Protein AF-A0A957LGI3-F1 (afdb_monomer)

pLDDT: mean 94.02, std 4.21, range [61.5, 98.5]

Radius of gyration: 17.09 Å; Cα contacts (8 Å, |Δi|>4): 159; chains: 1; bounding box: 39×27×46 Å

Mean predicted aligned error: 3.38 Å

Solvent-accessible surface area (backbone atoms only — not comparable to full-atom values): 7978 Å² total; per-residue (Å²): 114,65,67,61,56,52,52,40,55,51,51,46,51,41,44,68,68,36,69,66,40,26,34,29,45,42,53,49,36,51,49,50,39,53,53,47,54,71,48,40,44,79,78,37,66,70,41,27,68,45,43,54,66,52,46,44,52,49,32,41,48,38,26,20,60,65,28,50,19,51,66,43,43,50,34,52,75,72,42,48,55,59,53,36,53,75,73,68,50,58,70,65,56,69,56,49,38,62,52,52,38,50,50,52,48,44,49,52,46,41,51,51,46,62,64,43,35,42,76,77,56,66,28,50,76,72,91,52,60,65,64,52,49,52,50,51,50,52,50,46,52,53,42,33,55,51,8,51,50,63,21,72,109

Structure (mmCIF, N/CA/C/O backbone):
data_AF-A0A957LGI3-F1
#
_entry.id   AF-A0A957LGI3-F1
#
loop_
_atom_site.group_PDB
_atom_site.id
_atom_site.type_symbol
_atom_site.label_atom_id
_atom_site.label_alt_id
_atom_site.label_comp_id
_atom_site.label_asym_id
_atom_site.label_entity_id
_atom_site.label_seq_id
_atom_site.pdbx_PDB_ins_code
_atom_site.Cartn_x
_atom_site.Cartn_y
_atom_site.Cartn_z
_atom_site.occupancy
_atom_site.B_iso_or_equiv
_atom_site.auth_seq_id
_atom_site.auth_comp_id
_atom_site.auth_asym_id
_atom_site.auth_atom_id
_atom_site.pdbx_PDB_model_num
ATOM 1 N N . MET A 1 1 ? -14.796 -15.220 16.601 1.00 61.50 1 MET A N 1
ATOM 2 C CA . MET A 1 1 ? -14.052 -15.144 15.319 1.00 61.50 1 MET A CA 1
ATOM 3 C C . MET A 1 1 ? -14.860 -14.503 14.187 1.00 61.50 1 MET A C 1
ATOM 5 O O . MET A 1 1 ? -14.258 -13.810 13.378 1.00 61.50 1 MET A O 1
ATOM 9 N N . SER A 1 2 ? -16.194 -14.639 14.147 1.00 81.88 2 SER A N 1
ATOM 10 C CA . SER A 1 2 ? -17.039 -13.987 13.126 1.00 81.88 2 SER A CA 1
ATOM 11 C C . SER A 1 2 ? -16.934 -12.455 13.120 1.00 81.88 2 SER A C 1
ATOM 13 O O . SER A 1 2 ? -16.789 -11.872 12.056 1.00 81.88 2 SER A O 1
ATOM 15 N N . ALA A 1 3 ? -16.922 -11.801 14.287 1.00 84.75 3 ALA A N 1
ATOM 16 C CA . ALA A 1 3 ? -16.887 -10.336 14.375 1.00 84.75 3 ALA A CA 1
ATOM 17 C C . ALA A 1 3 ? -15.641 -9.705 13.723 1.00 84.75 3 ALA A C 1
ATOM 19 O O . ALA A 1 3 ? -15.765 -8.734 12.979 1.00 84.75 3 ALA A O 1
ATOM 20 N N . PHE A 1 4 ? -14.455 -10.285 13.947 1.00 88.38 4 PHE A N 1
ATOM 21 C CA . PHE A 1 4 ? -13.215 -9.813 13.321 1.00 88.38 4 PHE A CA 1
ATOM 22 C C . PHE A 1 4 ? -13.277 -9.957 11.799 1.00 88.38 4 PHE A C 1
ATOM 24 O O . PHE A 1 4 ? -13.006 -8.999 11.088 1.00 88.38 4 PHE A O 1
ATOM 31 N N . ALA A 1 5 ? -13.692 -11.125 11.298 1.00 89.81 5 ALA A N 1
ATOM 32 C CA . ALA A 1 5 ? -13.805 -11.373 9.862 1.00 89.81 5 ALA A CA 1
ATOM 33 C C . ALA A 1 5 ? -14.834 -10.446 9.189 1.00 89.81 5 ALA A C 1
ATOM 35 O O . ALA A 1 5 ? -14.593 -9.949 8.090 1.00 89.81 5 ALA A O 1
ATOM 36 N N . THR A 1 6 ? -15.957 -10.167 9.856 1.00 91.00 6 THR A N 1
ATOM 37 C CA . THR A 1 6 ? -16.967 -9.225 9.360 1.00 91.00 6 THR A CA 1
ATOM 38 C C . THR A 1 6 ? -16.422 -7.802 9.299 1.00 91.00 6 THR A C 1
ATOM 40 O O . THR A 1 6 ? -16.564 -7.149 8.267 1.00 91.00 6 THR A O 1
ATOM 43 N N . HIS A 1 7 ? -15.768 -7.332 10.366 1.00 90.50 7 HIS A N 1
ATOM 44 C CA . HIS A 1 7 ? -15.166 -5.999 10.397 1.00 90.50 7 HIS A CA 1
ATOM 45 C C . HIS A 1 7 ? -14.050 -5.871 9.353 1.00 90.50 7 HIS A C 1
ATOM 47 O O . HIS A 1 7 ? -14.015 -4.901 8.606 1.00 90.50 7 HIS A O 1
ATOM 53 N N . PHE A 1 8 ? -13.217 -6.901 9.216 1.00 93.56 8 PHE A N 1
ATOM 54 C CA . PHE A 1 8 ? -12.173 -6.971 8.203 1.00 93.56 8 PHE A CA 1
ATOM 55 C C . PHE A 1 8 ? -12.723 -6.887 6.773 1.00 93.56 8 PHE A C 1
ATOM 57 O O . PHE A 1 8 ? -12.244 -6.099 5.965 1.00 93.56 8 PHE A O 1
ATOM 64 N N . ASN A 1 9 ? -13.758 -7.670 6.451 1.00 94.50 9 ASN A N 1
ATOM 65 C CA . ASN A 1 9 ? -14.391 -7.648 5.130 1.00 94.50 9 ASN A CA 1
ATOM 66 C C . ASN A 1 9 ? -15.060 -6.297 4.835 1.00 94.50 9 ASN A C 1
ATOM 68 O O . ASN A 1 9 ? -15.033 -5.819 3.701 1.00 94.50 9 ASN A O 1
ATOM 72 N N . TYR A 1 10 ? -15.672 -5.684 5.851 1.00 92.81 10 TYR A N 1
ATOM 73 C CA . TYR A 1 10 ? -16.219 -4.339 5.733 1.00 92.81 10 TYR A CA 1
ATOM 74 C C . TYR A 1 10 ? -15.112 -3.331 5.408 1.00 92.81 10 TYR A C 1
ATOM 76 O O . TYR A 1 10 ? -15.216 -2.625 4.407 1.00 92.81 10 TYR A O 1
ATOM 84 N N . GLU A 1 11 ? -14.026 -3.333 6.182 1.00 93.38 11 GLU A N 1
ATOM 85 C CA . GLU A 1 11 ? -12.910 -2.403 6.010 1.00 93.38 11 GLU A CA 1
ATOM 86 C C . GLU A 1 11 ? -12.212 -2.576 4.652 1.00 93.38 11 GLU A C 1
ATOM 88 O O . GLU A 1 11 ? -11.967 -1.601 3.943 1.00 93.38 11 GLU A O 1
ATOM 93 N N . PHE A 1 12 ? -12.005 -3.819 4.207 1.00 95.38 12 PHE A N 1
ATOM 94 C CA . PHE A 1 12 ? -11.441 -4.108 2.886 1.00 95.38 12 PHE A CA 1
ATOM 95 C C . PHE A 1 12 ? -12.309 -3.543 1.749 1.00 95.38 12 PHE A C 1
ATOM 97 O O . PHE A 1 12 ? -11.811 -2.983 0.774 1.00 95.38 12 PHE A O 1
ATOM 104 N N . LYS A 1 13 ? -13.639 -3.636 1.865 1.00 96.06 13 LYS A N 1
ATOM 105 C CA . LYS A 1 13 ? -14.549 -3.016 0.887 1.00 96.06 13 LYS A CA 1
ATOM 106 C C . LYS A 1 13 ? -14.529 -1.493 0.982 1.00 96.06 13 LYS A C 1
ATOM 108 O O . LYS A 1 13 ? -14.684 -0.827 -0.041 1.00 96.06 13 LYS A O 1
ATOM 113 N N . THR A 1 14 ? -14.347 -0.932 2.172 1.00 93.19 14 THR A N 1
ATOM 114 C CA . THR A 1 14 ? -14.197 0.516 2.358 1.00 93.19 14 THR A CA 1
ATOM 115 C C . THR A 1 14 ? -12.964 1.039 1.629 1.00 93.19 14 THR A C 1
ATOM 117 O O . THR A 1 14 ? -13.064 2.084 0.992 1.00 93.19 14 THR A O 1
ATOM 120 N N . GLY A 1 15 ? -11.861 0.285 1.594 1.00 91.06 15 GLY A N 1
ATOM 121 C CA . GLY A 1 15 ? -10.639 0.675 0.882 1.00 91.06 15 GLY A CA 1
ATOM 122 C C . GLY A 1 15 ? -10.819 0.963 -0.616 1.00 91.06 15 GLY A C 1
ATOM 123 O O . GLY A 1 15 ? -10.076 1.767 -1.170 1.00 91.06 15 GLY A O 1
ATOM 124 N N . ILE A 1 16 ? -11.835 0.375 -1.260 1.00 94.25 16 ILE A N 1
ATOM 125 C CA . ILE A 1 16 ? -12.200 0.657 -2.662 1.00 94.25 16 ILE A CA 1
ATOM 126 C C . ILE A 1 16 ? -13.428 1.568 -2.816 1.00 94.25 16 ILE A C 1
ATOM 128 O O . ILE A 1 16 ? -13.619 2.169 -3.869 1.00 94.25 16 ILE A O 1
ATOM 132 N N . ARG A 1 17 ? -14.291 1.661 -1.798 1.00 94.75 17 ARG A N 1
ATOM 133 C CA . ARG A 1 17 ? -15.530 2.462 -1.845 1.00 94.75 17 ARG A CA 1
ATOM 134 C C . ARG A 1 17 ? -15.328 3.898 -1.374 1.00 94.75 17 ARG A C 1
ATOM 136 O O . ARG A 1 17 ? -16.011 4.801 -1.852 1.00 94.75 17 ARG A O 1
ATOM 143 N N . ASN A 1 18 ? -14.417 4.113 -0.430 1.00 93.88 18 ASN A N 1
ATOM 144 C CA . ASN A 1 18 ? -14.022 5.438 0.014 1.00 93.88 18 ASN A CA 1
ATOM 145 C C . ASN A 1 18 ? -13.096 6.050 -1.045 1.00 93.88 18 ASN A C 1
ATOM 147 O O . ASN A 1 18 ? -12.066 5.474 -1.383 1.00 93.88 18 ASN A O 1
ATOM 151 N N . LYS A 1 19 ? -13.462 7.228 -1.562 1.00 94.19 19 LYS A N 1
ATOM 152 C CA . LYS A 1 19 ? -12.721 7.906 -2.636 1.00 94.19 19 LYS A CA 1
ATOM 153 C C . LYS A 1 19 ? -11.286 8.253 -2.241 1.00 94.19 19 LYS A C 1
ATOM 155 O O . LYS A 1 19 ? -10.405 8.158 -3.087 1.00 94.19 19 LYS A O 1
ATOM 160 N N . ASN A 1 20 ? -11.058 8.641 -0.988 1.00 92.12 20 ASN A N 1
ATOM 161 C CA . ASN A 1 20 ? -9.732 8.995 -0.498 1.00 92.12 20 ASN A CA 1
ATOM 162 C C . ASN A 1 20 ? -8.835 7.756 -0.399 1.00 92.12 20 ASN A C 1
ATOM 164 O O . ASN A 1 20 ? -7.734 7.743 -0.942 1.00 92.12 20 ASN A O 1
ATOM 168 N N . LEU A 1 21 ? -9.342 6.671 0.194 1.00 94.00 21 LEU A N 1
ATOM 169 C CA . LEU A 1 21 ? -8.605 5.405 0.267 1.00 94.00 21 LEU A CA 1
ATOM 170 C C . LEU A 1 21 ? -8.359 4.801 -1.116 1.00 94.00 21 LEU A C 1
ATOM 172 O O . LEU A 1 21 ? -7.256 4.344 -1.394 1.00 94.00 21 LEU A O 1
ATOM 176 N N . LEU A 1 22 ? -9.351 4.846 -2.005 1.00 96.75 22 LEU A N 1
ATOM 177 C CA . LEU A 1 22 ? -9.203 4.388 -3.382 1.00 96.75 22 LEU A CA 1
ATOM 178 C C . LEU A 1 22 ? -8.121 5.202 -4.112 1.00 96.75 22 LEU A C 1
ATOM 180 O O . LEU A 1 22 ? -7.297 4.637 -4.833 1.00 96.75 22 LEU A O 1
ATOM 184 N N . LEU A 1 23 ? -8.091 6.521 -3.902 1.00 96.69 23 LEU A N 1
ATOM 185 C CA . LEU A 1 23 ? -7.060 7.389 -4.456 1.00 96.69 23 LEU A CA 1
ATOM 186 C C . LEU A 1 23 ? -5.675 7.019 -3.914 1.00 96.69 23 LEU A C 1
ATOM 188 O O . LEU A 1 23 ? -4.785 6.740 -4.712 1.00 96.69 23 LEU A O 1
ATOM 192 N N . MET A 1 24 ? -5.501 6.972 -2.592 1.00 96.31 24 MET A N 1
ATOM 193 C CA . MET A 1 24 ? -4.190 6.764 -1.964 1.00 96.31 24 MET A CA 1
ATOM 194 C C . MET A 1 24 ? -3.648 5.347 -2.136 1.00 96.31 24 MET A C 1
ATOM 196 O O . MET A 1 24 ? -2.448 5.184 -2.335 1.00 96.31 24 MET A O 1
ATOM 200 N N . ASN A 1 25 ? -4.516 4.334 -2.110 1.00 96.25 25 ASN A N 1
ATOM 201 C CA . ASN A 1 25 ? -4.097 2.944 -2.257 1.00 96.25 25 ASN A CA 1
ATOM 202 C C . ASN A 1 25 ? -3.906 2.549 -3.724 1.00 96.25 25 ASN A C 1
ATOM 204 O O . ASN A 1 25 ? -3.046 1.726 -4.006 1.00 96.25 25 ASN A O 1
ATOM 208 N N . TYR A 1 26 ? -4.680 3.105 -4.667 1.00 97.88 26 TYR A N 1
ATOM 209 C CA . TYR A 1 26 ? -4.681 2.641 -6.060 1.00 97.88 26 TYR A CA 1
ATOM 210 C C . TYR A 1 26 ? -4.341 3.726 -7.073 1.00 97.88 26 TYR A C 1
ATOM 212 O O . TYR A 1 26 ? -3.316 3.623 -7.746 1.00 97.88 26 TYR A O 1
ATOM 220 N N . LEU A 1 27 ? -5.202 4.739 -7.233 1.00 98.00 27 LEU A N 1
ATOM 221 C CA . LEU A 1 27 ? -5.090 5.645 -8.383 1.00 98.00 27 LEU A CA 1
ATOM 222 C C . LEU A 1 27 ? -3.805 6.467 -8.340 1.00 98.00 27 LEU A C 1
ATOM 224 O O . LEU A 1 27 ? -3.175 6.652 -9.375 1.00 98.00 27 LEU A O 1
ATOM 228 N N . PHE A 1 28 ? -3.414 6.954 -7.166 1.00 97.94 28 PHE A N 1
ATOM 229 C CA . PHE A 1 28 ? -2.230 7.785 -7.027 1.00 97.94 28 PHE A CA 1
ATOM 230 C C . PHE A 1 28 ? -0.937 6.978 -7.242 1.00 97.94 28 PHE A C 1
ATOM 232 O O . PHE A 1 28 ? -0.171 7.354 -8.133 1.00 97.94 28 PHE A O 1
ATOM 239 N N . PRO A 1 29 ? -0.709 5.834 -6.563 1.00 98.06 29 PRO A N 1
ATOM 240 C CA . PRO A 1 29 ? 0.437 4.975 -6.851 1.00 98.06 29 PRO A CA 1
ATOM 241 C C . PRO A 1 29 ? 0.510 4.498 -8.302 1.00 98.06 29 PRO A C 1
ATOM 243 O O . PRO A 1 29 ? 1.569 4.586 -8.919 1.00 98.06 29 PRO A O 1
ATOM 246 N N . LEU A 1 30 ? -0.602 4.014 -8.869 1.00 98.50 30 LEU A N 1
ATOM 247 C CA . LEU A 1 30 ? -0.620 3.481 -10.233 1.00 98.50 30 LEU A CA 1
ATOM 248 C C . LEU A 1 30 ? -0.495 4.586 -11.285 1.00 98.50 30 LEU A C 1
ATOM 250 O O . LEU A 1 30 ? 0.200 4.404 -12.280 1.00 98.50 30 LEU A O 1
ATOM 254 N N . GLY A 1 31 ? -1.119 5.742 -11.059 1.00 98.25 31 GLY A N 1
ATOM 255 C CA . GLY A 1 31 ? -0.972 6.910 -11.923 1.00 98.25 31 GLY A CA 1
ATOM 256 C C . GLY A 1 31 ? 0.467 7.419 -11.937 1.00 98.25 31 GLY A C 1
ATOM 257 O O . GLY A 1 31 ? 1.027 7.647 -13.009 1.00 98.25 31 GLY A O 1
ATOM 258 N N . PHE A 1 32 ? 1.098 7.516 -10.762 1.00 98.00 32 PHE A N 1
ATOM 259 C CA . PHE A 1 32 ? 2.506 7.892 -10.654 1.00 98.00 32 PHE A CA 1
ATOM 260 C C . PHE A 1 32 ? 3.424 6.858 -11.312 1.00 98.00 32 PHE A C 1
ATOM 262 O O . PHE A 1 32 ? 4.336 7.230 -12.045 1.00 98.00 32 PHE A O 1
ATOM 269 N N . TYR A 1 33 ? 3.147 5.568 -11.119 1.00 98.25 33 TYR A N 1
ATOM 270 C CA . TYR A 1 33 ? 3.850 4.475 -11.785 1.00 98.25 33 TYR A CA 1
ATOM 271 C C . TYR A 1 33 ? 3.795 4.586 -13.311 1.00 98.25 33 TYR A C 1
ATOM 273 O O . TYR A 1 33 ? 4.842 4.526 -13.949 1.00 98.25 33 TYR A O 1
ATOM 281 N N . LEU A 1 34 ? 2.614 4.793 -13.901 1.00 98.12 34 LEU A N 1
ATOM 282 C CA . LEU A 1 34 ? 2.484 4.944 -15.351 1.00 98.12 34 LEU A CA 1
ATOM 283 C C . LEU A 1 34 ? 3.237 6.181 -15.846 1.00 98.12 34 LEU A C 1
ATOM 285 O O . LEU A 1 34 ? 4.026 6.091 -16.784 1.00 98.12 34 LEU A O 1
ATOM 289 N N . MET A 1 35 ? 3.040 7.322 -15.185 1.00 97.56 35 MET A N 1
ATOM 290 C CA . MET A 1 35 ? 3.712 8.573 -15.534 1.00 97.56 35 MET A CA 1
ATOM 291 C C . MET A 1 35 ? 5.239 8.418 -15.506 1.00 97.56 35 MET A C 1
ATOM 293 O O . MET A 1 35 ? 5.916 8.737 -16.482 1.00 97.56 35 MET A O 1
ATOM 297 N N . MET A 1 36 ? 5.790 7.881 -14.416 1.00 96.38 36 MET A N 1
ATOM 298 C CA . MET A 1 36 ? 7.233 7.682 -14.274 1.00 96.38 36 MET A CA 1
ATOM 299 C C . MET A 1 36 ? 7.757 6.582 -15.194 1.00 96.38 36 MET A C 1
ATOM 301 O O . MET A 1 36 ? 8.864 6.709 -15.711 1.00 96.38 36 MET A O 1
ATOM 305 N N . GLY A 1 37 ? 6.969 5.536 -15.438 1.00 95.44 37 GLY A N 1
ATOM 306 C CA . GLY A 1 37 ? 7.298 4.448 -16.352 1.00 95.44 37 GLY A CA 1
ATOM 307 C C . GLY A 1 37 ? 7.496 4.920 -17.791 1.00 95.44 37 GLY A C 1
ATOM 308 O O . GLY A 1 37 ? 8.443 4.488 -18.439 1.00 95.44 37 GLY A O 1
ATOM 309 N N . PHE A 1 38 ? 6.672 5.855 -18.275 1.00 95.44 38 PHE A N 1
ATOM 310 C CA . PHE A 1 38 ? 6.820 6.415 -19.625 1.00 95.44 38 PHE A CA 1
ATOM 311 C C . PHE A 1 38 ? 7.908 7.487 -19.726 1.00 95.44 38 PHE A C 1
ATOM 313 O O . PHE A 1 38 ? 8.560 7.604 -20.762 1.00 95.44 38 PHE A O 1
ATOM 320 N N . ILE A 1 39 ? 8.117 8.274 -18.669 1.00 95.88 39 ILE A N 1
ATOM 321 C CA . ILE A 1 39 ? 9.016 9.433 -18.719 1.00 95.88 39 ILE A CA 1
ATOM 322 C C . ILE A 1 39 ? 10.456 9.032 -18.375 1.00 95.88 39 ILE A C 1
ATOM 324 O O . ILE A 1 39 ? 11.384 9.288 -19.146 1.00 95.88 39 ILE A O 1
ATOM 328 N N . MET A 1 40 ? 10.670 8.379 -17.231 1.00 94.94 40 MET A N 1
ATOM 329 C CA . MET A 1 40 ? 12.012 8.205 -16.669 1.00 94.94 40 MET A CA 1
ATOM 330 C C . MET A 1 40 ? 12.967 7.347 -17.497 1.00 94.94 40 MET A C 1
ATOM 332 O O . MET A 1 40 ? 14.141 7.698 -17.504 1.00 94.94 40 MET A O 1
ATOM 336 N N . PRO A 1 41 ? 12.558 6.285 -18.218 1.00 92.94 41 PRO A N 1
ATOM 337 C CA . PRO A 1 41 ? 13.500 5.524 -19.039 1.00 92.94 41 PRO A CA 1
ATOM 338 C C . PRO A 1 41 ? 14.179 6.345 -20.139 1.00 92.94 41 PRO A C 1
ATOM 340 O O . PRO A 1 41 ? 15.307 6.032 -20.511 1.00 92.94 41 PRO A O 1
ATOM 343 N N . SER A 1 42 ? 13.518 7.392 -20.646 1.00 92.38 42 SER A N 1
ATOM 344 C CA . SER A 1 42 ? 14.110 8.289 -21.649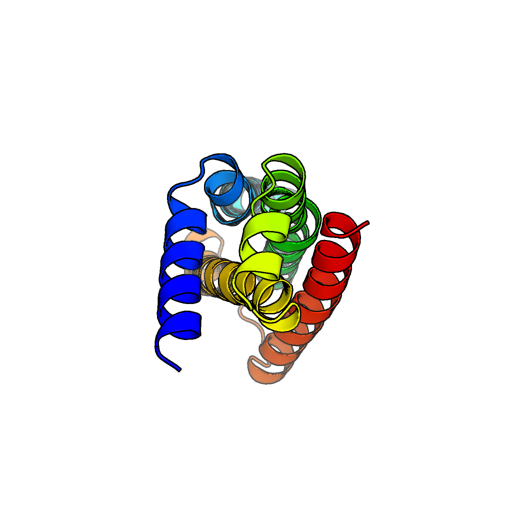 1.00 92.38 42 SER A CA 1
ATOM 345 C C . SER A 1 42 ? 15.113 9.275 -21.043 1.00 92.38 42 SER A C 1
ATOM 347 O O . SER A 1 42 ? 16.092 9.634 -21.690 1.00 92.38 42 SER A O 1
ATOM 349 N N . ILE A 1 43 ? 14.899 9.672 -19.786 1.00 95.81 43 ILE A N 1
ATOM 350 C CA . ILE A 1 43 ? 15.778 10.582 -19.039 1.00 95.81 43 ILE A CA 1
ATOM 351 C C . ILE A 1 43 ? 16.965 9.819 -18.434 1.00 95.81 43 ILE A C 1
ATOM 353 O O . ILE A 1 43 ? 18.099 10.286 -18.453 1.00 95.81 43 ILE A O 1
ATOM 357 N N . ASN A 1 44 ? 16.699 8.639 -17.879 1.00 94.00 44 ASN A N 1
ATOM 358 C CA . ASN A 1 44 ? 17.659 7.780 -17.210 1.00 94.00 44 ASN A CA 1
ATOM 359 C C . ASN A 1 44 ? 17.424 6.314 -17.618 1.00 94.00 44 ASN A C 1
ATOM 361 O O . ASN A 1 44 ? 16.615 5.622 -16.992 1.00 94.00 44 ASN A O 1
ATOM 365 N N . PRO A 1 45 ? 18.170 5.797 -18.609 1.00 90.19 45 PRO A N 1
ATOM 366 C CA . PRO A 1 45 ? 18.039 4.410 -19.056 1.00 90.19 45 PRO A CA 1
ATOM 367 C C . PRO A 1 45 ? 18.263 3.369 -17.949 1.00 90.19 45 PRO A C 1
ATOM 369 O O . PRO A 1 45 ? 17.661 2.295 -17.983 1.00 90.19 45 PRO A O 1
ATOM 372 N N . LEU A 1 46 ? 19.067 3.690 -16.923 1.00 93.06 46 LEU A N 1
ATOM 373 C CA . LEU A 1 46 ? 19.302 2.806 -15.773 1.00 93.06 46 LEU A CA 1
ATOM 374 C C . LEU A 1 46 ? 18.049 2.631 -14.901 1.00 93.06 46 LEU A C 1
ATOM 376 O O . LEU A 1 46 ? 17.967 1.677 -14.130 1.00 93.06 46 LEU A O 1
ATOM 380 N N . PHE A 1 47 ? 17.048 3.505 -15.041 1.00 94.06 47 PHE A N 1
ATOM 381 C CA . PHE A 1 47 ? 15.794 3.404 -14.300 1.00 94.06 47 PHE A CA 1
ATOM 382 C C . PHE A 1 47 ? 15.031 2.115 -14.612 1.00 94.06 47 PHE A C 1
ATOM 384 O O . PHE A 1 47 ? 14.374 1.579 -13.726 1.00 94.06 47 PHE A O 1
ATOM 391 N N . LYS A 1 48 ? 15.162 1.544 -15.820 1.00 92.69 48 LYS A N 1
ATOM 392 C CA . LYS A 1 48 ? 14.526 0.256 -16.158 1.00 92.69 48 LYS A CA 1
ATOM 393 C C . LYS A 1 48 ? 14.942 -0.877 -15.207 1.00 92.69 48 LYS A C 1
ATOM 395 O O . LYS A 1 48 ? 14.143 -1.777 -14.958 1.00 92.69 48 LYS A O 1
ATOM 400 N N . ALA A 1 49 ? 16.155 -0.818 -14.650 1.00 93.12 49 ALA A N 1
ATOM 401 C CA . ALA A 1 49 ? 16.660 -1.810 -13.700 1.00 93.12 49 ALA A CA 1
ATOM 402 C C . ALA A 1 49 ? 16.069 -1.657 -12.286 1.00 93.12 49 ALA A C 1
ATOM 404 O O . ALA A 1 49 ? 15.983 -2.625 -11.536 1.00 93.12 49 ALA A O 1
ATOM 405 N N . THR A 1 50 ? 15.657 -0.444 -11.908 1.00 94.50 50 THR A N 1
ATOM 406 C CA . THR A 1 50 ? 15.191 -0.114 -10.549 1.00 94.50 50 THR A CA 1
ATOM 407 C C . THR A 1 50 ? 13.722 0.302 -10.487 1.00 94.50 50 THR A C 1
ATOM 409 O O . THR A 1 50 ? 13.202 0.553 -9.401 1.00 94.50 50 THR A O 1
ATOM 412 N N . MET A 1 51 ? 13.022 0.328 -11.624 1.00 96.25 51 MET A N 1
ATOM 413 C CA . MET A 1 51 ? 11.641 0.794 -11.737 1.00 96.25 51 MET A CA 1
ATOM 414 C C . MET A 1 51 ? 10.696 0.034 -10.806 1.00 96.25 51 MET A C 1
ATOM 416 O O . MET A 1 51 ? 9.997 0.653 -10.012 1.00 96.25 51 MET A O 1
ATOM 420 N N . ILE A 1 52 ? 10.696 -1.300 -10.862 1.00 97.06 52 ILE A N 1
ATOM 421 C CA . ILE A 1 52 ? 9.811 -2.137 -10.038 1.00 97.06 52 ILE A CA 1
ATOM 422 C C . ILE A 1 52 ? 9.989 -1.836 -8.533 1.00 97.06 52 ILE A C 1
ATOM 424 O O . ILE A 1 52 ? 9.013 -1.419 -7.902 1.00 97.06 52 ILE A O 1
ATOM 428 N N . PRO A 1 53 ? 11.196 -1.966 -7.934 1.00 96.19 53 PRO A N 1
ATOM 429 C CA . PRO A 1 53 ? 11.382 -1.665 -6.513 1.00 96.19 53 PRO A CA 1
ATOM 430 C C . PRO A 1 53 ? 11.088 -0.203 -6.161 1.00 96.19 53 PRO A C 1
ATOM 432 O O . PRO A 1 53 ? 10.504 0.055 -5.107 1.00 96.19 53 PRO A O 1
ATOM 435 N N . ALA A 1 54 ? 11.437 0.756 -7.025 1.00 96.25 54 ALA A N 1
ATOM 436 C CA . ALA A 1 54 ? 11.175 2.172 -6.776 1.00 96.25 54 ALA A CA 1
ATOM 437 C C . ALA A 1 54 ? 9.669 2.475 -6.725 1.00 96.25 54 ALA A C 1
ATOM 439 O O . ALA A 1 54 ? 9.201 3.171 -5.825 1.00 96.25 54 ALA A O 1
ATOM 440 N N . MET A 1 55 ? 8.896 1.924 -7.661 1.00 98.12 55 MET A N 1
ATOM 441 C CA . MET A 1 55 ? 7.459 2.187 -7.763 1.00 98.12 55 MET A CA 1
ATOM 442 C C . MET A 1 55 ? 6.661 1.472 -6.675 1.00 98.12 55 MET A C 1
ATOM 444 O O . MET A 1 55 ? 5.707 2.038 -6.147 1.00 98.12 55 MET A O 1
ATOM 448 N N . ILE A 1 56 ? 7.087 0.280 -6.254 1.00 98.06 56 ILE A N 1
ATOM 449 C CA . ILE A 1 56 ? 6.488 -0.392 -5.093 1.00 98.06 56 ILE A CA 1
ATOM 450 C C . ILE A 1 56 ? 6.813 0.358 -3.801 1.00 98.06 56 ILE A C 1
ATOM 452 O O . ILE A 1 56 ? 5.928 0.550 -2.973 1.00 98.06 56 ILE A O 1
ATOM 456 N N . THR A 1 57 ? 8.045 0.850 -3.647 1.00 97.94 57 THR A N 1
ATOM 457 C CA . THR A 1 57 ? 8.421 1.703 -2.507 1.00 97.94 57 THR A CA 1
ATOM 458 C C . THR A 1 57 ? 7.541 2.947 -2.443 1.00 97.94 57 THR A C 1
ATOM 460 O O . THR A 1 57 ? 7.006 3.274 -1.386 1.00 97.94 57 THR A O 1
ATOM 463 N N . PHE A 1 58 ? 7.323 3.607 -3.582 1.00 98.12 58 PHE A N 1
ATOM 464 C CA . PHE A 1 58 ? 6.411 4.742 -3.667 1.00 98.12 58 PHE A CA 1
ATOM 465 C C . PHE A 1 58 ? 4.974 4.363 -3.273 1.00 98.12 58 PHE A C 1
ATOM 467 O O . PHE A 1 58 ? 4.358 5.056 -2.464 1.00 98.12 58 PHE A O 1
ATOM 474 N N . ALA A 1 59 ? 4.458 3.242 -3.788 1.00 98.38 59 ALA A N 1
ATOM 475 C CA . ALA A 1 59 ? 3.122 2.751 -3.459 1.00 98.38 59 ALA A CA 1
ATOM 476 C C . ALA A 1 59 ? 2.955 2.453 -1.961 1.00 98.38 59 ALA A C 1
ATOM 478 O O . ALA A 1 59 ? 1.915 2.791 -1.391 1.00 98.38 59 ALA A O 1
ATOM 479 N N . ILE A 1 60 ? 3.981 1.874 -1.322 1.00 98.44 60 ILE A N 1
ATOM 480 C CA . ILE A 1 60 ? 4.018 1.654 0.128 1.00 98.44 60 ILE A CA 1
ATOM 481 C C . ILE A 1 60 ? 3.874 2.993 0.844 1.00 98.44 60 ILE A C 1
ATOM 483 O O . ILE A 1 60 ? 2.925 3.168 1.599 1.00 98.44 60 ILE A O 1
ATOM 487 N N . LEU A 1 61 ? 4.762 3.951 0.567 1.00 97.50 61 LEU A N 1
ATOM 488 C CA . LEU A 1 61 ? 4.769 5.248 1.248 1.00 97.50 61 LEU A CA 1
ATOM 489 C C . LEU A 1 61 ? 3.430 5.981 1.098 1.00 97.50 61 LEU A C 1
ATOM 491 O O . LEU A 1 61 ? 2.882 6.455 2.092 1.00 97.50 61 LEU A O 1
ATOM 495 N N . ALA A 1 62 ? 2.878 6.022 -0.115 1.00 97.06 62 ALA A N 1
ATOM 496 C CA . ALA A 1 62 ? 1.584 6.643 -0.380 1.00 97.06 62 ALA A CA 1
ATOM 497 C C . ALA A 1 62 ? 0.449 5.970 0.411 1.00 97.06 62 ALA A C 1
ATOM 499 O O . ALA A 1 62 ? -0.296 6.642 1.124 1.00 97.06 62 ALA A O 1
ATOM 500 N N . SER A 1 63 ? 0.352 4.642 0.351 1.00 96.56 63 SER A N 1
ATOM 501 C CA . SER A 1 63 ? -0.743 3.903 0.991 1.00 96.56 63 SER A CA 1
ATOM 502 C C . SER A 1 63 ? -0.641 3.937 2.518 1.00 96.56 63 SER A C 1
ATOM 504 O O . SER A 1 63 ? -1.641 4.109 3.211 1.00 96.56 63 SER A O 1
ATOM 506 N N . THR A 1 64 ? 0.567 3.801 3.072 1.00 96.62 64 THR A N 1
ATOM 507 C CA . THR A 1 64 ? 0.755 3.656 4.520 1.00 96.62 64 THR A CA 1
ATOM 508 C C . THR A 1 64 ? 0.960 4.977 5.244 1.00 96.62 64 THR A C 1
ATOM 510 O O . THR A 1 64 ? 0.437 5.139 6.335 1.00 96.62 64 THR A O 1
ATOM 513 N N . LEU A 1 65 ? 1.731 5.921 4.697 1.00 95.06 65 LEU A N 1
ATOM 514 C CA . LEU A 1 65 ? 2.033 7.169 5.413 1.00 95.06 65 LEU A CA 1
ATOM 515 C C . LEU A 1 65 ? 1.007 8.265 5.128 1.00 95.06 65 LEU A C 1
ATOM 517 O O . LEU A 1 65 ? 0.760 9.089 6.002 1.00 95.06 65 LEU A O 1
ATOM 521 N N . LEU A 1 66 ? 0.410 8.273 3.931 1.00 93.25 66 LEU A N 1
ATOM 522 C CA . LEU A 1 66 ? -0.581 9.280 3.536 1.00 93.25 66 LEU A CA 1
ATOM 523 C C . LEU A 1 66 ? -2.017 8.741 3.611 1.00 93.25 66 LEU A C 1
ATOM 525 O O . LEU A 1 66 ? -2.913 9.463 4.030 1.00 93.25 66 LEU A O 1
ATOM 529 N N . GLY A 1 67 ? -2.239 7.479 3.225 1.00 94.19 67 GLY A N 1
ATOM 530 C CA . GLY A 1 67 ? -3.573 6.867 3.187 1.00 94.19 67 GLY A CA 1
ATOM 531 C C . GLY A 1 67 ? -4.070 6.329 4.532 1.00 94.19 67 GLY A C 1
ATOM 532 O O . GLY A 1 67 ? -5.144 6.705 4.992 1.00 94.19 67 GLY A O 1
ATOM 533 N N . LEU A 1 68 ? -3.299 5.446 5.172 1.00 95.19 68 LEU A N 1
ATOM 534 C CA . LEU A 1 68 ? -3.697 4.720 6.389 1.00 95.19 68 LEU A CA 1
ATOM 535 C C . LEU A 1 68 ? -4.094 5.595 7.601 1.00 95.19 68 LEU A C 1
ATOM 537 O O . LEU A 1 68 ? -4.960 5.147 8.356 1.00 95.19 68 LEU A O 1
ATOM 541 N N . PRO A 1 69 ? -3.528 6.800 7.830 1.00 94.94 69 PRO A N 1
ATOM 542 C CA . PRO A 1 69 ? -3.955 7.637 8.953 1.00 94.94 69 PRO A CA 1
ATOM 543 C C . PRO A 1 69 ? -5.409 8.125 8.853 1.00 94.94 69 PRO A C 1
ATOM 545 O O . PRO A 1 69 ? -6.090 8.224 9.871 1.00 94.94 69 PRO A O 1
ATOM 548 N N . ASP A 1 70 ? -5.904 8.399 7.642 1.00 92.25 70 ASP A N 1
ATOM 549 C CA . ASP A 1 70 ? -7.232 8.982 7.394 1.00 92.25 70 ASP A CA 1
ATOM 550 C C . ASP A 1 70 ? -8.405 8.189 8.011 1.00 92.25 70 ASP A C 1
ATOM 552 O O . ASP A 1 70 ? -9.176 8.773 8.778 1.00 92.25 70 ASP A O 1
ATOM 556 N N . PRO A 1 71 ? -8.556 6.865 7.781 1.00 91.25 71 PRO A N 1
ATOM 557 C CA . PRO A 1 71 ? -9.651 6.100 8.375 1.00 91.25 71 PRO A CA 1
ATOM 558 C C . PRO A 1 71 ? -9.582 6.073 9.905 1.00 91.25 71 PRO A C 1
ATOM 560 O O . PRO A 1 71 ? -10.627 6.040 10.556 1.00 91.25 71 PRO A O 1
ATOM 563 N N . LEU A 1 72 ? -8.381 6.134 10.493 1.00 92.69 72 LEU A N 1
ATOM 564 C CA . LEU A 1 72 ? -8.213 6.167 11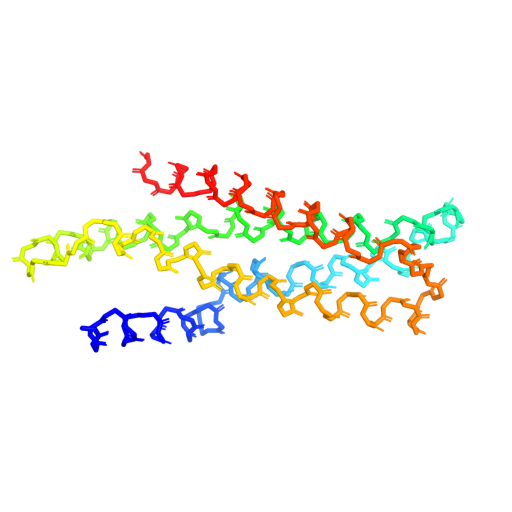.946 1.00 92.69 72 LEU A CA 1
ATOM 565 C C . LEU A 1 72 ? -8.657 7.507 12.537 1.00 92.69 72 LEU A C 1
ATOM 567 O O . LEU A 1 72 ? -9.444 7.530 13.485 1.00 92.69 72 LEU A O 1
ATOM 571 N N . VAL A 1 73 ? -8.205 8.614 11.947 1.00 93.31 73 VAL A N 1
ATOM 572 C CA . VAL A 1 73 ? -8.584 9.966 12.374 1.00 93.31 73 VAL A CA 1
ATOM 573 C C . VAL A 1 73 ? -10.085 10.178 12.182 1.00 93.31 73 VAL A C 1
ATOM 575 O O . VAL A 1 73 ? -10.775 10.582 13.118 1.00 93.31 73 VAL A O 1
ATOM 578 N N . SER A 1 74 ? -10.623 9.805 11.020 1.00 92.00 74 SER A N 1
ATOM 579 C CA . SER A 1 74 ? -12.048 9.946 10.719 1.00 92.00 74 SER A CA 1
ATOM 580 C C . SER A 1 74 ? -12.925 9.115 11.663 1.00 92.00 74 SER A C 1
ATOM 582 O O . SER A 1 74 ? -13.932 9.602 12.180 1.00 92.00 74 SER A O 1
ATOM 584 N N . ALA A 1 75 ? -12.549 7.866 11.956 1.00 91.69 75 ALA A N 1
ATOM 585 C CA . ALA A 1 75 ? -13.297 7.027 12.890 1.00 91.69 75 ALA A CA 1
ATOM 586 C C . ALA A 1 75 ? -13.217 7.534 14.341 1.00 91.69 75 ALA A C 1
ATOM 588 O O . ALA A 1 75 ? -14.184 7.399 15.102 1.00 91.69 75 ALA A O 1
ATOM 589 N N . ARG A 1 76 ? -12.094 8.150 14.729 1.00 91.75 76 ARG A N 1
ATOM 590 C CA . ARG A 1 76 ? -11.935 8.827 16.021 1.00 91.75 76 ARG A CA 1
ATOM 591 C C . ARG A 1 76 ? -12.866 10.034 16.129 1.00 91.75 76 ARG A C 1
ATOM 593 O O . ARG A 1 76 ? -13.630 10.113 17.090 1.00 91.75 76 ARG A O 1
ATOM 600 N N . GLU A 1 77 ? -12.828 10.934 15.151 1.00 93.19 77 GLU A N 1
ATOM 601 C CA . GLU A 1 77 ? -13.605 12.183 15.139 1.00 93.19 77 GLU A CA 1
ATOM 602 C C . GLU A 1 77 ? -15.114 11.935 15.065 1.00 93.19 77 GLU A C 1
ATOM 604 O O . GLU A 1 77 ? -15.885 12.569 15.781 1.00 93.19 77 GLU A O 1
ATOM 609 N N . ASN A 1 78 ? -15.536 10.928 14.299 1.00 93.69 78 ASN A N 1
ATOM 610 C CA . ASN A 1 78 ? -16.938 10.518 14.206 1.00 93.69 78 ASN A CA 1
ATOM 611 C C . ASN A 1 78 ? -17.426 9.703 15.421 1.00 93.69 78 ASN A C 1
ATOM 613 O O . ASN A 1 78 ? -18.553 9.208 15.431 1.00 93.69 78 ASN A O 1
ATOM 617 N N . GLY A 1 79 ? -16.589 9.506 16.446 1.00 92.50 79 GLY A N 1
ATOM 618 C CA . GLY A 1 79 ? -16.957 8.787 17.667 1.00 92.50 79 GLY A CA 1
ATOM 619 C C . GLY A 1 79 ? -17.128 7.270 17.500 1.00 92.50 79 GLY A C 1
ATOM 620 O O . GLY A 1 79 ? -17.588 6.605 18.433 1.00 92.50 79 GLY A O 1
ATOM 621 N N . ILE A 1 80 ? -16.719 6.692 16.363 1.00 92.50 80 ILE A N 1
ATOM 622 C CA . ILE A 1 80 ? -16.807 5.247 16.090 1.00 92.50 80 ILE A CA 1
ATOM 623 C C . ILE A 1 80 ? -15.976 4.472 17.113 1.00 92.50 80 ILE A C 1
ATOM 625 O O . ILE A 1 80 ? -16.464 3.512 17.706 1.00 92.50 80 ILE A O 1
ATOM 629 N N . PHE A 1 81 ? -14.757 4.931 17.415 1.00 90.62 81 PHE A N 1
ATOM 630 C CA . PHE A 1 81 ? -13.899 4.280 18.414 1.00 90.62 81 PHE A CA 1
ATOM 631 C C . PHE A 1 81 ? -14.487 4.314 19.825 1.00 90.62 81 PHE A C 1
ATOM 633 O O . PHE A 1 81 ? -14.333 3.354 20.584 1.00 90.62 81 PHE A O 1
ATOM 640 N N . ARG A 1 82 ? -15.223 5.379 20.172 1.00 91.25 82 ARG A N 1
ATOM 641 C CA . ARG A 1 82 ? -15.950 5.451 21.445 1.00 91.25 82 ARG A CA 1
ATOM 642 C C . ARG A 1 82 ? -17.065 4.407 21.487 1.00 91.25 82 ARG A C 1
ATOM 644 O O . ARG A 1 82 ? -17.175 3.692 22.480 1.00 91.25 82 ARG A O 1
ATOM 651 N N . SER A 1 83 ? -17.839 4.282 20.409 1.00 93.00 83 SER A N 1
ATOM 652 C CA . SER A 1 83 ? -18.883 3.259 20.284 1.00 93.00 83 SER A CA 1
ATOM 653 C C . SER A 1 83 ? -18.305 1.841 20.359 1.00 93.00 83 SER A C 1
ATOM 655 O O . SER A 1 83 ? -18.790 1.010 21.125 1.00 93.00 83 SER A O 1
ATOM 657 N N . TYR A 1 84 ? -17.211 1.571 19.645 1.00 91.06 84 TYR A N 1
ATOM 658 C CA . TYR A 1 84 ? -16.499 0.291 19.673 1.00 91.06 84 TYR A CA 1
ATOM 659 C C . TYR A 1 84 ? -16.022 -0.080 21.078 1.00 91.06 84 TYR A C 1
ATOM 661 O O . TYR A 1 84 ? -16.231 -1.211 21.514 1.00 91.06 84 TYR A O 1
ATOM 669 N N . LYS A 1 85 ? -15.456 0.879 21.820 1.00 88.38 85 LYS A N 1
ATOM 670 C CA . LYS A 1 85 ? -15.004 0.655 23.198 1.00 88.38 85 LYS A CA 1
ATOM 671 C C . LYS A 1 85 ? -16.161 0.330 24.148 1.00 88.38 85 LYS A C 1
ATOM 673 O O . LYS A 1 85 ? -16.017 -0.562 24.977 1.00 88.38 85 LYS A O 1
ATOM 678 N N . ILE A 1 86 ? -17.302 1.015 24.018 1.00 93.56 86 ILE A N 1
ATOM 679 C CA . ILE A 1 86 ? -18.508 0.747 24.827 1.00 93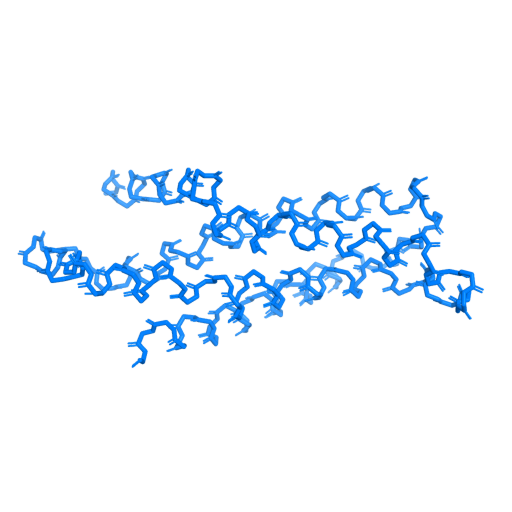.56 86 ILE A CA 1
ATOM 680 C C . ILE A 1 86 ? -19.064 -0.654 24.535 1.00 93.56 86 ILE A C 1
ATOM 682 O O . ILE A 1 86 ? -19.461 -1.361 25.453 1.00 93.56 86 ILE A O 1
ATOM 686 N N . ASN A 1 87 ? -19.035 -1.075 23.269 1.00 90.69 87 ASN A N 1
ATOM 687 C CA . ASN A 1 87 ? -19.530 -2.380 22.823 1.00 90.69 87 ASN A CA 1
ATOM 688 C C . ASN A 1 87 ? -18.492 -3.518 22.944 1.00 90.69 87 ASN A C 1
ATOM 690 O O . ASN A 1 87 ? -18.699 -4.602 22.401 1.00 90.69 87 ASN A O 1
ATOM 694 N N . GLY A 1 88 ? -17.369 -3.294 23.637 1.00 89.44 88 GLY A N 1
ATOM 695 C CA . GLY A 1 88 ? -16.383 -4.337 23.940 1.00 89.44 88 GLY A CA 1
ATOM 696 C C . GLY A 1 88 ? -15.494 -4.773 22.767 1.00 89.44 88 GLY A C 1
ATOM 697 O O . GLY A 1 88 ? -14.892 -5.845 22.828 1.00 89.44 88 GLY A O 1
ATOM 698 N N . VAL A 1 89 ? -15.381 -3.975 21.700 1.00 90.31 89 VAL A N 1
ATOM 699 C CA . VAL A 1 89 ? -14.460 -4.266 20.589 1.00 90.31 89 VAL A CA 1
ATOM 700 C C . VAL A 1 89 ? -13.009 -4.078 21.063 1.00 90.31 89 VAL A C 1
ATOM 702 O O . VAL A 1 89 ? -12.668 -3.001 21.564 1.00 90.31 89 VAL A O 1
ATOM 705 N N . PRO A 1 90 ? -12.119 -5.076 20.892 1.00 89.19 90 PRO A N 1
ATOM 706 C CA . PRO A 1 90 ? -10.727 -4.962 21.320 1.00 89.19 90 PRO A CA 1
ATOM 707 C C . PRO A 1 90 ? -9.981 -3.849 20.578 1.00 89.19 90 PRO A C 1
ATOM 709 O O . PRO A 1 90 ? -10.007 -3.797 19.348 1.00 89.19 90 PRO A O 1
ATOM 712 N N . ALA A 1 91 ? -9.224 -3.023 21.307 1.00 86.19 91 ALA A N 1
ATOM 713 C CA . ALA A 1 91 ? -8.402 -1.956 20.720 1.00 86.19 91 ALA A CA 1
ATOM 714 C C . ALA A 1 91 ? -7.394 -2.484 19.682 1.00 86.19 91 ALA A C 1
ATOM 716 O O . ALA A 1 91 ? -7.138 -1.838 18.671 1.00 86.19 91 ALA A O 1
ATOM 717 N N . THR A 1 92 ? -6.883 -3.702 19.878 1.00 88.69 92 THR A N 1
ATOM 718 C CA . THR A 1 92 ? -6.005 -4.372 18.910 1.00 88.69 92 THR A CA 1
ATOM 719 C C . THR A 1 92 ? -6.687 -4.597 17.564 1.00 88.69 92 THR A C 1
ATOM 721 O O . THR A 1 92 ? -6.053 -4.430 16.531 1.00 88.69 92 THR A O 1
ATOM 724 N N . SER A 1 93 ? -7.985 -4.917 17.542 1.00 87.94 93 SER A N 1
ATOM 725 C CA . SER A 1 93 ? -8.737 -5.095 16.292 1.00 87.94 93 SER A CA 1
ATOM 726 C C . SER A 1 93 ? -8.953 -3.770 15.566 1.00 87.94 93 SER A C 1
ATOM 728 O O . SER A 1 93 ? -8.922 -3.744 14.342 1.00 87.94 93 SER A O 1
ATOM 730 N N . ILE A 1 94 ? -9.123 -2.676 16.312 1.00 88.12 94 ILE A N 1
ATOM 731 C CA . ILE A 1 94 ? -9.289 -1.327 15.756 1.00 88.12 94 ILE A CA 1
ATOM 732 C C . ILE A 1 94 ? -8.039 -0.891 14.979 1.00 88.12 94 ILE A C 1
ATOM 734 O O . ILE A 1 94 ? -8.165 -0.247 13.945 1.00 88.12 94 ILE A O 1
ATOM 738 N N . LEU A 1 95 ? -6.847 -1.273 15.447 1.00 88.19 95 LEU A N 1
ATOM 739 C CA . LEU A 1 95 ? -5.577 -0.912 14.808 1.00 88.19 95 LEU A CA 1
ATOM 740 C C . LEU A 1 95 ? -5.131 -1.920 13.744 1.00 88.19 95 LEU A C 1
ATOM 742 O O . LEU A 1 95 ? -4.684 -1.532 12.667 1.00 88.19 95 LEU A O 1
ATOM 746 N N . LEU A 1 96 ? -5.249 -3.220 14.030 1.00 91.62 96 LEU A N 1
ATOM 747 C CA . LEU A 1 96 ? -4.763 -4.262 13.125 1.00 91.62 96 LEU A CA 1
ATOM 748 C C . LEU A 1 96 ? -5.581 -4.340 11.840 1.00 91.62 96 LEU A C 1
ATOM 750 O O . LEU A 1 96 ? -5.007 -4.599 10.789 1.00 91.62 96 LEU A O 1
ATOM 754 N N . ILE A 1 97 ? -6.900 -4.133 11.902 1.00 94.19 97 ILE A N 1
ATOM 755 C CA . ILE A 1 97 ? -7.760 -4.305 10.727 1.00 94.19 97 ILE A CA 1
ATOM 756 C C . ILE A 1 97 ? -7.398 -3.305 9.615 1.00 94.19 97 ILE A C 1
ATOM 758 O O . ILE A 1 97 ? -7.046 -3.791 8.541 1.00 94.19 97 ILE A O 1
ATOM 762 N N . PRO A 1 98 ? -7.357 -1.976 9.849 1.00 93.50 98 PRO A N 1
ATOM 763 C CA . PRO A 1 98 ? -6.943 -1.012 8.825 1.00 93.50 98 PRO A CA 1
ATOM 764 C C . PRO A 1 98 ? -5.534 -1.272 8.278 1.00 93.50 98 PRO A C 1
ATOM 766 O O . PRO A 1 98 ? -5.304 -1.178 7.073 1.00 93.50 98 PRO A O 1
ATOM 769 N N . GLY A 1 99 ? -4.583 -1.650 9.143 1.00 94.06 99 GLY A N 1
ATOM 770 C CA . GLY A 1 99 ? -3.221 -1.984 8.716 1.00 94.06 99 GLY A CA 1
ATOM 771 C C . GLY A 1 99 ? -3.175 -3.206 7.792 1.00 94.06 99 GLY A C 1
ATOM 772 O O . GLY A 1 99 ? -2.532 -3.176 6.743 1.00 94.06 99 GLY A O 1
ATOM 773 N N . LEU A 1 100 ? -3.902 -4.271 8.140 1.00 95.00 100 LEU A N 1
ATOM 774 C CA . LEU A 1 100 ? -3.965 -5.492 7.339 1.00 95.00 100 LEU A CA 1
ATOM 775 C C . LEU A 1 100 ? -4.710 -5.279 6.014 1.00 95.00 100 LEU A C 1
ATOM 777 O O . LEU A 1 100 ? -4.264 -5.781 4.983 1.00 95.00 100 LEU A O 1
ATOM 781 N N . THR A 1 101 ? -5.818 -4.532 6.004 1.00 95.75 101 THR A N 1
ATOM 782 C CA . THR A 1 101 ? -6.564 -4.257 4.767 1.00 95.75 101 THR A CA 1
ATOM 783 C C . THR A 1 101 ? -5.770 -3.370 3.817 1.00 95.75 101 THR A C 1
ATOM 785 O 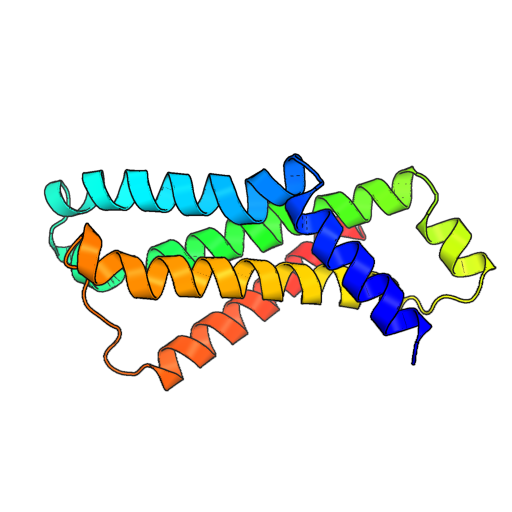O . THR A 1 101 ? -5.710 -3.672 2.626 1.00 95.75 101 THR A O 1
ATOM 78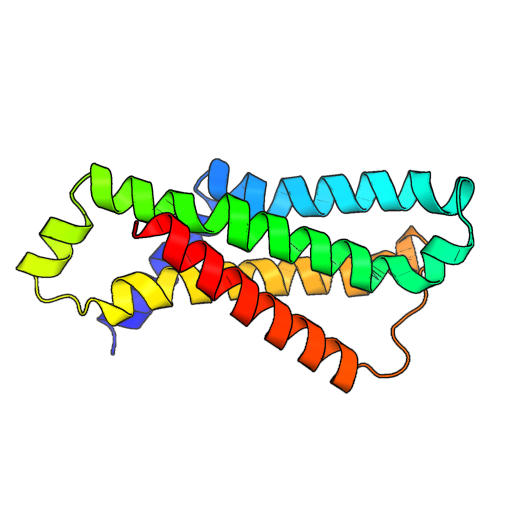8 N N . THR A 1 102 ? -5.081 -2.343 4.325 1.00 95.81 102 THR A N 1
ATOM 789 C CA . THR A 1 102 ? -4.148 -1.531 3.525 1.00 95.81 102 THR A CA 1
ATOM 790 C C . THR A 1 102 ? -3.017 -2.389 2.963 1.00 95.81 102 THR A C 1
ATOM 792 O O . THR A 1 102 ? -2.717 -2.290 1.775 1.00 95.81 102 THR A O 1
ATOM 795 N N . GLY A 1 103 ? -2.459 -3.310 3.758 1.00 95.56 103 GLY A N 1
ATOM 796 C CA . GLY A 1 103 ? -1.474 -4.285 3.285 1.00 95.56 103 GLY A CA 1
ATOM 797 C C . GLY A 1 103 ? -1.986 -5.164 2.135 1.00 95.56 103 GLY A C 1
ATOM 798 O O . GLY A 1 103 ? -1.255 -5.402 1.177 1.00 95.56 103 GLY A O 1
ATOM 799 N N . LEU A 1 104 ? -3.252 -5.599 2.169 1.00 96.62 104 LEU A N 1
ATOM 800 C CA . LEU A 1 104 ? -3.853 -6.356 1.063 1.00 96.62 104 LEU A CA 1
ATOM 801 C C . LEU A 1 104 ? -4.051 -5.512 -0.202 1.00 96.62 104 LEU A C 1
ATOM 803 O O . LEU A 1 104 ? -3.755 -5.985 -1.300 1.00 96.62 104 LEU A O 1
ATOM 807 N N . HIS A 1 105 ? -4.534 -4.273 -0.079 1.00 97.75 105 HIS A N 1
ATOM 808 C CA . HIS A 1 105 ? -4.660 -3.371 -1.229 1.00 97.75 105 HIS A CA 1
ATOM 809 C C . HIS A 1 105 ? -3.295 -3.083 -1.862 1.00 97.75 105 HIS A C 1
ATOM 811 O O . HIS A 1 105 ? -3.133 -3.175 -3.080 1.00 97.75 105 HIS A O 1
ATOM 817 N N . LEU A 1 106 ? -2.290 -2.837 -1.025 1.00 97.38 106 LEU A N 1
ATOM 818 C CA . LEU A 1 106 ? -0.911 -2.652 -1.446 1.00 97.38 106 LEU A CA 1
ATOM 819 C C . LEU A 1 106 ? -0.336 -3.905 -2.118 1.00 97.38 106 LEU A C 1
ATOM 821 O O . LEU A 1 106 ? 0.383 -3.782 -3.108 1.00 97.38 106 LEU A O 1
ATOM 825 N N . ALA A 1 107 ? -0.662 -5.108 -1.636 1.00 97.25 107 ALA A N 1
ATOM 826 C CA . ALA A 1 107 ? -0.255 -6.352 -2.285 1.00 97.25 107 ALA A CA 1
ATOM 827 C C . ALA A 1 107 ? -0.822 -6.443 -3.711 1.00 97.25 107 ALA A C 1
ATOM 829 O O . ALA A 1 107 ? -0.093 -6.789 -4.637 1.00 97.25 107 ALA A O 1
ATOM 830 N N . ILE A 1 108 ? -2.084 -6.050 -3.920 1.00 98.19 108 ILE A N 1
ATOM 831 C CA . ILE A 1 108 ? -2.694 -5.994 -5.258 1.00 98.19 108 ILE A CA 1
ATOM 832 C C . ILE A 1 108 ? -1.931 -5.014 -6.159 1.00 98.19 108 ILE A C 1
ATOM 834 O O . ILE A 1 108 ? -1.558 -5.367 -7.275 1.00 98.19 108 ILE A O 1
ATOM 838 N N . VAL A 1 109 ? -1.649 -3.804 -5.675 1.00 98.44 109 VAL A N 1
ATOM 839 C CA . VAL A 1 109 ? -0.909 -2.772 -6.428 1.00 98.44 109 VAL A CA 1
ATOM 840 C C . VAL A 1 109 ? 0.51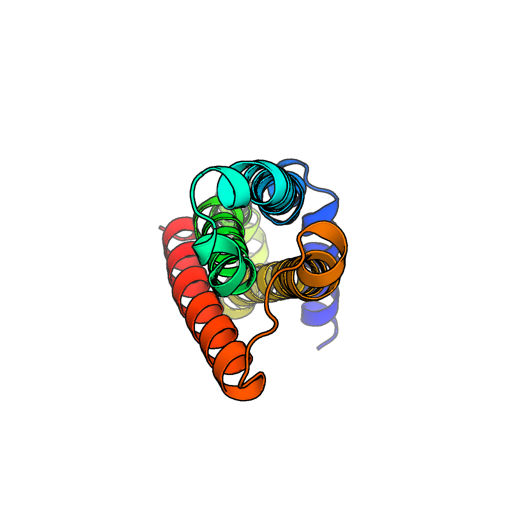0 -3.234 -6.751 1.00 98.44 109 VAL A C 1
ATOM 842 O O . VAL A 1 109 ? 0.983 -3.068 -7.872 1.00 98.44 109 VAL A O 1
ATOM 845 N N . THR A 1 110 ? 1.166 -3.886 -5.794 1.00 97.44 110 THR A N 1
ATOM 846 C CA . THR A 1 11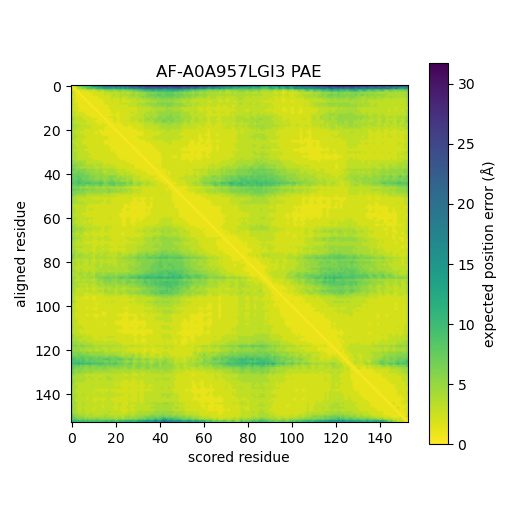0 ? 2.501 -4.471 -5.948 1.00 97.44 110 THR A CA 1
ATOM 847 C C . THR A 1 110 ? 2.514 -5.535 -7.042 1.00 97.44 110 THR A C 1
ATOM 849 O O . THR A 1 110 ? 3.411 -5.528 -7.886 1.00 97.44 110 THR A O 1
ATOM 852 N N . LEU A 1 111 ? 1.512 -6.420 -7.076 1.00 97.31 111 LEU A N 1
ATOM 853 C CA . LEU A 1 111 ? 1.364 -7.422 -8.134 1.00 97.31 111 LEU A CA 1
ATOM 854 C C . LEU A 1 111 ? 1.127 -6.753 -9.493 1.00 97.31 111 LEU A C 1
ATOM 856 O O . LEU A 1 111 ? 1.791 -7.112 -10.463 1.00 97.31 111 LEU A O 1
ATOM 860 N N . ILE A 1 112 ? 0.253 -5.742 -9.559 1.00 98.31 112 ILE A N 1
ATOM 861 C CA . ILE A 1 112 ? 0.007 -4.978 -10.791 1.00 98.31 112 ILE A CA 1
ATOM 862 C C . ILE A 1 112 ? 1.315 -4.381 -11.321 1.00 98.31 112 ILE A C 1
ATOM 864 O O . ILE A 1 112 ? 1.642 -4.594 -12.487 1.00 98.31 112 ILE A O 1
ATOM 868 N N . ILE A 1 113 ? 2.090 -3.680 -10.489 1.00 98.00 113 ILE A N 1
ATOM 869 C CA . ILE A 1 113 ? 3.367 -3.072 -10.896 1.00 98.00 113 ILE A CA 1
ATOM 870 C C . ILE A 1 113 ? 4.359 -4.153 -11.339 1.00 98.00 113 ILE A C 1
ATOM 872 O O . ILE A 1 113 ? 4.921 -4.061 -12.426 1.00 98.00 113 ILE A O 1
ATOM 876 N N . THR A 1 114 ? 4.540 -5.204 -10.536 1.00 96.25 114 THR A N 1
ATOM 877 C CA . THR A 1 114 ? 5.537 -6.256 -10.799 1.00 96.25 114 THR A CA 1
ATOM 878 C C . THR A 1 114 ? 5.284 -6.976 -12.123 1.00 96.25 114 THR A C 1
ATOM 880 O O . THR A 1 114 ? 6.232 -7.243 -12.857 1.00 96.25 114 THR A O 1
ATOM 883 N N . PHE A 1 115 ? 4.023 -7.276 -12.449 1.00 96.19 115 PHE A N 1
ATOM 884 C CA . PHE A 1 115 ? 3.684 -8.008 -13.671 1.00 96.19 115 PHE A CA 1
ATOM 885 C C . PHE A 1 115 ? 3.504 -7.110 -14.895 1.00 96.19 115 PHE A C 1
ATOM 887 O O . PHE A 1 115 ? 3.818 -7.534 -16.004 1.00 96.19 115 PHE A O 1
ATOM 894 N N . SER A 1 116 ? 3.022 -5.877 -14.724 1.00 97.69 116 SER A N 1
ATOM 895 C CA . SER A 1 116 ? 2.827 -4.970 -15.862 1.00 97.69 116 SER A CA 1
ATOM 896 C C . SER A 1 116 ? 4.114 -4.271 -16.300 1.00 97.69 116 SER A C 1
ATOM 898 O O . SER A 1 116 ? 4.248 -3.977 -17.484 1.00 97.69 116 SER A O 1
ATOM 900 N N . ALA A 1 117 ? 5.079 -4.036 -15.402 1.00 97.00 117 ALA A N 1
ATOM 901 C CA . ALA A 1 117 ? 6.268 -3.240 -15.721 1.00 97.00 117 ALA A CA 1
ATOM 902 C C . ALA A 1 117 ? 7.190 -3.863 -16.783 1.00 97.00 117 ALA A C 1
ATOM 904 O O . ALA A 1 117 ? 7.639 -3.127 -17.666 1.00 97.00 117 ALA A O 1
ATOM 905 N N . PRO A 1 118 ? 7.458 -5.185 -16.780 1.00 95.81 118 PRO A N 1
ATOM 906 C CA . PRO A 1 118 ? 8.243 -5.809 -17.844 1.00 95.81 118 PRO A CA 1
ATOM 907 C C . PRO A 1 118 ? 7.562 -5.700 -19.211 1.00 95.81 118 PRO A C 1
ATOM 909 O O . PRO A 1 118 ? 8.238 -5.519 -20.218 1.00 95.81 118 PRO A O 1
ATOM 912 N N . TRP A 1 119 ? 6.227 -5.775 -19.246 1.00 95.88 119 TRP A N 1
ATOM 913 C CA . TRP A 1 119 ? 5.457 -5.729 -20.489 1.00 95.88 119 TRP A CA 1
ATOM 914 C C . TRP A 1 119 ? 5.280 -4.305 -21.034 1.00 95.88 119 TRP A C 1
ATOM 916 O O . TRP A 1 119 ? 5.424 -4.089 -22.231 1.00 95.88 119 TRP A O 1
ATOM 926 N N . LEU A 1 120 ? 4.994 -3.331 -20.166 1.00 95.81 120 LEU A N 1
ATOM 927 C CA . LEU A 1 120 ? 4.745 -1.941 -20.561 1.00 95.81 120 LEU A CA 1
ATOM 928 C C . LEU A 1 120 ? 6.027 -1.139 -20.803 1.00 95.81 120 LEU A C 1
ATOM 930 O O . LEU A 1 120 ? 6.036 -0.251 -21.651 1.00 95.81 120 LEU A O 1
ATOM 934 N N . PHE A 1 121 ? 7.086 -1.414 -20.035 1.00 95.12 121 PHE A N 1
ATOM 935 C CA . PHE A 1 121 ? 8.260 -0.538 -19.948 1.00 95.12 121 PHE A CA 1
ATOM 936 C C . PHE A 1 121 ? 9.596 -1.254 -20.156 1.00 95.12 121 PHE A C 1
ATOM 938 O O . PHE A 1 121 ? 10.650 -0.630 -20.002 1.00 95.12 121 PHE A O 1
ATOM 945 N N . GLU A 1 122 ? 9.569 -2.554 -20.472 1.00 94.25 122 GLU A N 1
ATOM 946 C CA . GLU A 1 122 ? 10.766 -3.403 -20.568 1.00 94.25 122 GLU A CA 1
ATOM 947 C C . GLU A 1 122 ? 11.607 -3.363 -19.276 1.00 94.25 122 GLU A C 1
ATOM 949 O O . GLU A 1 122 ? 12.841 -3.386 -19.303 1.00 94.25 122 GLU A O 1
ATOM 954 N N . ALA A 1 123 ? 10.939 -3.236 -18.123 1.00 94.12 123 ALA A N 1
ATOM 955 C CA . ALA A 1 123 ? 11.602 -3.205 -16.827 1.00 94.12 123 ALA A CA 1
ATOM 956 C C . ALA A 1 123 ? 12.247 -4.561 -16.501 1.00 94.12 123 ALA A C 1
ATOM 958 O O . ALA A 1 123 ? 11.700 -5.624 -16.807 1.00 94.12 123 ALA A O 1
ATOM 959 N N . GLN A 1 124 ? 13.399 -4.527 -15.830 1.00 93.88 124 GLN A N 1
ATOM 960 C CA . GLN A 1 124 ? 14.088 -5.746 -15.412 1.00 93.88 124 GLN A CA 1
ATOM 961 C C . GLN A 1 124 ? 13.399 -6.362 -14.192 1.00 93.88 124 GLN A C 1
ATOM 963 O O . GLN A 1 124 ? 13.084 -5.677 -13.218 1.00 93.88 124 GLN A O 1
ATOM 968 N N . ILE A 1 125 ? 13.190 -7.676 -14.240 1.00 92.31 125 ILE A N 1
ATOM 969 C CA . ILE A 1 125 ? 12.601 -8.437 -13.136 1.00 92.31 125 ILE A CA 1
ATOM 970 C C . ILE A 1 125 ? 13.661 -8.616 -12.031 1.00 92.31 125 ILE A C 1
ATOM 972 O O . ILE A 1 125 ? 14.826 -8.873 -12.350 1.00 92.31 125 ILE A O 1
ATOM 976 N N . PRO A 1 126 ? 13.294 -8.517 -10.738 1.00 89.31 126 PRO A N 1
ATOM 977 C CA . PRO A 1 126 ? 14.225 -8.766 -9.642 1.00 89.31 126 PRO A CA 1
ATOM 978 C C . PRO A 1 126 ? 14.877 -10.152 -9.736 1.00 89.31 126 PRO A C 1
ATOM 980 O O . PRO A 1 126 ? 14.186 -11.166 -9.806 1.00 89.31 126 PRO A O 1
ATOM 983 N N . VAL A 1 127 ? 16.212 -10.197 -9.671 1.00 90.00 127 VAL A N 1
ATOM 984 C CA . VAL A 1 127 ? 16.998 -11.443 -9.791 1.00 90.00 127 VAL A CA 1
ATOM 985 C C . VAL A 1 127 ? 16.674 -12.433 -8.667 1.00 90.00 127 VAL A C 1
ATOM 987 O O . VAL A 1 127 ? 16.587 -13.636 -8.898 1.00 90.00 127 VAL A O 1
ATOM 990 N N . ASN A 1 128 ? 16.473 -11.934 -7.443 1.00 93.50 128 ASN A N 1
ATOM 991 C CA . ASN A 1 128 ? 16.107 -12.746 -6.286 1.00 93.50 128 ASN A CA 1
ATOM 992 C C . ASN A 1 128 ? 14.724 -12.336 -5.767 1.00 93.50 128 ASN A C 1
ATOM 994 O O . ASN A 1 128 ? 14.592 -11.407 -4.966 1.00 93.50 128 ASN A O 1
ATOM 998 N N . GLY A 1 129 ? 13.694 -13.048 -6.228 1.00 91.19 129 GLY A N 1
ATOM 999 C CA . GLY A 1 129 ? 12.303 -12.777 -5.865 1.00 91.19 129 GLY A CA 1
ATOM 1000 C C . GLY A 1 129 ? 12.012 -12.922 -4.368 1.00 91.19 129 GLY A C 1
ATOM 1001 O O . GLY A 1 129 ? 11.224 -12.149 -3.832 1.00 91.19 129 GLY A O 1
ATOM 1002 N N . LEU A 1 130 ? 12.679 -13.851 -3.669 1.00 94.06 130 LEU A N 1
ATOM 1003 C CA . LEU A 1 130 ? 12.465 -14.059 -2.234 1.00 94.06 130 LEU A CA 1
ATOM 1004 C C . LEU A 1 130 ? 12.995 -12.880 -1.411 1.00 94.06 130 LEU A C 1
ATOM 1006 O O . LEU A 1 130 ? 12.273 -12.345 -0.574 1.00 94.06 130 LEU A O 1
ATOM 1010 N N . HIS A 1 131 ? 14.233 -12.444 -1.660 1.00 94.75 131 HIS A N 1
ATOM 1011 C CA . HIS A 1 131 ? 14.808 -11.290 -0.960 1.00 94.75 131 HIS A CA 1
ATOM 1012 C C . HIS A 1 131 ? 14.023 -10.013 -1.254 1.00 94.75 131 HIS A C 1
ATOM 1014 O O . HIS A 1 131 ? 13.770 -9.214 -0.356 1.00 94.75 131 HIS A O 1
ATOM 1020 N N . PHE A 1 132 ? 13.598 -9.852 -2.506 1.00 93.81 132 PHE A N 1
ATOM 1021 C CA . PHE A 1 132 ? 12.745 -8.752 -2.922 1.00 93.81 132 PHE A CA 1
ATOM 1022 C C . PHE A 1 132 ? 11.404 -8.744 -2.171 1.00 93.81 132 PHE A C 1
ATOM 1024 O O . PHE A 1 132 ? 11.017 -7.717 -1.616 1.00 93.81 132 PHE A O 1
ATOM 1031 N N . PHE A 1 133 ? 10.734 -9.896 -2.074 1.00 94.69 133 PHE A N 1
ATOM 1032 C CA . PHE A 1 133 ? 9.494 -10.039 -1.312 1.00 94.69 133 PHE A CA 1
ATOM 1033 C C . PHE A 1 133 ? 9.688 -9.713 0.175 1.00 94.69 133 PHE A C 1
ATOM 1035 O O . PHE A 1 133 ? 8.918 -8.936 0.736 1.00 94.69 133 PHE A O 1
ATOM 1042 N N . ILE A 1 134 ? 10.741 -10.247 0.804 1.00 96.75 134 ILE A N 1
ATOM 1043 C CA . ILE A 1 134 ? 11.053 -9.972 2.214 1.00 96.75 134 ILE A CA 1
ATOM 1044 C C . ILE A 1 134 ? 11.279 -8.473 2.437 1.00 96.75 134 ILE A C 1
ATOM 1046 O O . ILE A 1 134 ? 10.742 -7.916 3.393 1.00 96.75 134 ILE A O 1
ATOM 1050 N N . ALA A 1 135 ? 12.022 -7.805 1.549 1.00 96.06 135 ALA A N 1
ATOM 1051 C CA . ALA A 1 135 ? 12.271 -6.369 1.645 1.00 96.06 135 ALA A CA 1
ATOM 1052 C C . ALA A 1 135 ? 10.975 -5.547 1.544 1.00 96.06 135 ALA A C 1
ATOM 1054 O O . ALA A 1 135 ? 10.767 -4.634 2.342 1.00 96.06 135 ALA A O 1
ATOM 1055 N N . ILE A 1 136 ? 10.077 -5.900 0.617 1.00 96.12 136 ILE A N 1
ATOM 1056 C CA . ILE A 1 136 ? 8.766 -5.248 0.465 1.00 96.12 136 ILE A CA 1
ATOM 1057 C C . ILE A 1 136 ? 7.908 -5.437 1.712 1.00 96.12 136 ILE A C 1
ATOM 1059 O O . ILE A 1 136 ? 7.328 -4.471 2.203 1.00 96.12 136 ILE A O 1
ATOM 1063 N N . VAL A 1 137 ? 7.831 -6.660 2.240 1.00 96.25 137 VAL A N 1
ATOM 1064 C CA . VAL A 1 137 ? 7.044 -6.951 3.444 1.00 96.25 137 VAL A CA 1
ATOM 1065 C C . VAL A 1 137 ? 7.603 -6.190 4.642 1.00 96.25 137 VAL A C 1
ATOM 1067 O O . VAL A 1 137 ? 6.841 -5.536 5.352 1.00 96.25 137 VAL A O 1
ATOM 1070 N N . ALA A 1 138 ? 8.923 -6.211 4.841 1.00 97.56 138 ALA A N 1
ATOM 1071 C CA . ALA A 1 138 ? 9.573 -5.494 5.933 1.00 97.56 138 ALA A CA 1
ATOM 1072 C C . ALA A 1 138 ? 9.314 -3.982 5.853 1.00 97.56 138 ALA A C 1
ATOM 1074 O O . ALA A 1 138 ? 8.922 -3.369 6.847 1.00 97.56 138 ALA A O 1
ATOM 1075 N N . LEU A 1 139 ? 9.463 -3.391 4.663 1.00 97.75 139 LEU A N 1
ATOM 1076 C CA . LEU A 1 139 ? 9.199 -1.973 4.441 1.00 97.75 139 LEU A CA 1
ATOM 1077 C C . LEU A 1 139 ? 7.718 -1.631 4.653 1.00 97.75 139 LEU A C 1
ATOM 1079 O O . LEU A 1 139 ? 7.402 -0.680 5.363 1.00 97.75 139 LEU A O 1
ATOM 1083 N N . SER A 1 140 ? 6.807 -2.435 4.101 1.00 96.81 140 SER A N 1
ATOM 1084 C CA . SER A 1 140 ? 5.364 -2.266 4.284 1.00 96.81 140 SER A CA 1
ATOM 1085 C C . SER A 1 140 ? 4.974 -2.324 5.758 1.00 96.81 140 SER A C 1
ATOM 1087 O O . SER A 1 140 ? 4.166 -1.511 6.200 1.00 96.81 140 SER A O 1
ATOM 1089 N N . MET A 1 141 ? 5.533 -3.257 6.533 1.00 95.94 141 MET A N 1
ATOM 1090 C CA . MET A 1 141 ? 5.269 -3.359 7.970 1.00 95.94 141 MET A CA 1
ATOM 1091 C C . MET A 1 141 ? 5.804 -2.144 8.729 1.00 95.94 141 MET A C 1
ATOM 1093 O O . MET A 1 141 ? 5.078 -1.573 9.542 1.00 95.94 141 MET A O 1
ATOM 1097 N N . ALA A 1 142 ? 7.037 -1.718 8.440 1.00 97.25 142 ALA A N 1
ATOM 1098 C CA . ALA A 1 142 ? 7.642 -0.553 9.076 1.00 97.25 142 ALA A CA 1
ATOM 1099 C C . ALA A 1 142 ? 6.833 0.725 8.802 1.00 97.25 142 ALA A C 1
ATOM 1101 O O . ALA A 1 142 ? 6.447 1.431 9.735 1.00 97.25 142 ALA A O 1
ATOM 1102 N N . CYS A 1 143 ? 6.505 0.995 7.537 1.00 97.62 143 CYS A N 1
ATOM 1103 C CA . CYS A 1 143 ? 5.748 2.186 7.163 1.00 97.62 143 CYS A CA 1
ATOM 1104 C C . CYS A 1 143 ? 4.286 2.123 7.626 1.00 97.62 143 CYS A C 1
ATOM 1106 O O . CYS A 1 143 ? 3.745 3.145 8.038 1.00 97.62 143 CYS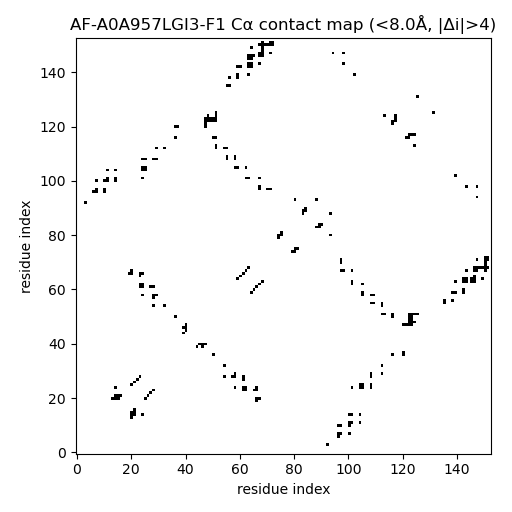 A O 1
ATOM 1108 N N . SER A 1 144 ? 3.657 0.942 7.646 1.00 96.31 144 SER A N 1
ATOM 1109 C CA . SER A 1 144 ? 2.320 0.780 8.240 1.00 96.31 144 SER A CA 1
ATOM 1110 C C . SER A 1 144 ? 2.337 1.074 9.735 1.00 96.31 144 SER A C 1
ATOM 1112 O O . SER A 1 144 ? 1.441 1.750 10.222 1.00 96.31 144 SER A O 1
ATOM 1114 N N . GLY A 1 145 ? 3.367 0.630 10.464 1.00 94.88 145 GLY A N 1
ATOM 1115 C CA . GLY A 1 145 ? 3.531 0.955 11.882 1.00 94.88 145 GLY A CA 1
ATOM 1116 C C . GLY A 1 145 ? 3.588 2.465 12.129 1.00 94.88 145 GLY A C 1
ATOM 1117 O O . GLY A 1 145 ? 2.902 2.969 13.017 1.00 94.88 145 GLY A O 1
ATOM 1118 N N . ILE A 1 146 ? 4.336 3.194 11.295 1.00 95.88 146 ILE A N 1
ATOM 1119 C CA . ILE A 1 1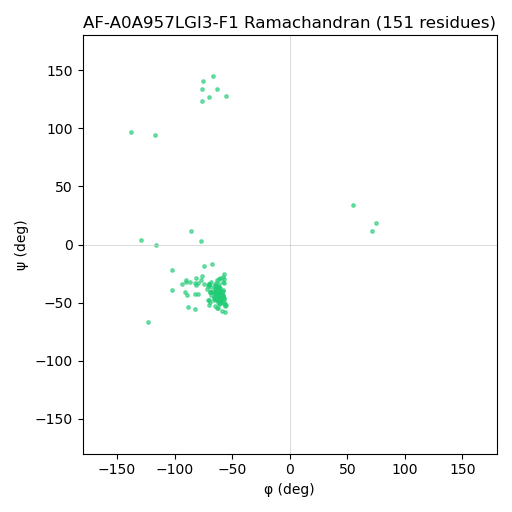46 ? 4.392 4.663 11.345 1.00 95.88 146 ILE A CA 1
ATOM 1120 C C . ILE A 1 146 ? 3.026 5.272 11.000 1.00 95.88 146 ILE A C 1
ATOM 1122 O O . ILE A 1 146 ? 2.548 6.134 11.730 1.00 95.88 146 ILE A O 1
ATOM 1126 N N . GLY A 1 147 ? 2.367 4.807 9.937 1.00 95.81 147 GLY A N 1
ATOM 1127 C CA . GLY A 1 147 ? 1.043 5.289 9.531 1.00 95.81 147 GLY A CA 1
ATOM 1128 C C . GLY A 1 147 ? -0.030 5.104 10.605 1.00 95.81 147 GLY A C 1
ATOM 1129 O O . GLY A 1 147 ? -0.794 6.023 10.890 1.00 95.81 147 GLY A O 1
ATOM 1130 N N . LEU A 1 148 ? -0.049 3.940 11.260 1.00 94.94 148 LEU A N 1
ATOM 1131 C CA . LEU A 1 148 ? -0.932 3.682 12.397 1.00 94.94 148 LEU A CA 1
ATOM 1132 C C . LEU A 1 148 ? -0.632 4.634 13.559 1.00 94.94 148 LEU A C 1
ATOM 1134 O O . LEU A 1 148 ? -1.560 5.150 14.172 1.00 94.94 148 LEU A O 1
ATOM 1138 N N . LEU A 1 149 ? 0.647 4.892 13.852 1.00 93.81 149 LEU A N 1
ATOM 1139 C CA . LEU A 1 149 ? 1.038 5.824 14.909 1.00 93.81 149 LEU A CA 1
ATOM 1140 C C . LEU A 1 149 ? 0.567 7.251 14.598 1.00 93.81 149 LEU A C 1
ATOM 1142 O O . LEU A 1 149 ? -0.012 7.889 15.472 1.00 93.81 149 LEU A O 1
ATOM 1146 N N . ILE A 1 150 ? 0.733 7.714 13.355 1.00 93.31 150 ILE A N 1
ATOM 1147 C CA . ILE A 1 150 ? 0.226 9.019 12.902 1.00 93.31 150 ILE A CA 1
ATOM 1148 C C . ILE A 1 150 ? -1.296 9.105 13.073 1.00 93.31 150 ILE A C 1
ATOM 1150 O O . ILE A 1 150 ? -1.795 10.125 13.525 1.00 93.31 150 ILE A O 1
ATOM 1154 N N . GLY A 1 151 ? -2.039 8.050 12.725 1.00 89.81 151 GLY A N 1
ATOM 1155 C CA . GLY A 1 151 ? -3.505 8.071 12.778 1.00 89.81 151 GLY A CA 1
ATOM 1156 C C . GLY A 1 151 ? -4.108 7.992 14.186 1.00 89.81 151 GLY A C 1
ATOM 1157 O O . GLY A 1 151 ? -5.283 8.312 14.368 1.00 89.81 151 GLY A O 1
ATOM 1158 N N . VAL A 1 152 ? -3.339 7.535 15.179 1.00 87.38 152 VAL A N 1
ATOM 1159 C CA . VAL A 1 152 ? -3.807 7.410 16.571 1.00 87.38 152 VAL A CA 1
ATOM 1160 C C . VAL A 1 152 ? -3.466 8.643 17.407 1.00 87.38 152 VAL A C 1
ATOM 1162 O O . VAL A 1 152 ? -4.259 8.990 18.288 1.00 87.38 152 VAL A O 1
ATOM 1165 N N . VAL A 1 153 ? -2.323 9.284 17.139 1.00 80.75 153 VAL A N 1
ATOM 1166 C CA . VAL A 1 153 ? -1.895 10.545 17.776 1.00 80.75 153 VAL A CA 1
ATOM 1167 C C . VAL A 1 153 ? -2.782 11.709 17.326 1.00 80.75 153 VAL A C 1
ATOM 1169 O O . VAL A 1 153 ? -3.047 12.580 18.178 1.00 80.75 153 VAL A O 1
#

Sequence (153 aa):
MSAFATHFNYEFKTGIRNKNLLLMNYLFPLGFYLMMGFIMPSINPLFKATMIPAMITFAILASTLLGLPDPLVSARENGIFRSYKINGVPATSILLIPGLTTGLHLAIVTLIITFSAPWLFEAQIPVNGLHFFIAIVALSMACSGIGLLIGVV

Nearest PDB structures (foldseek):
  8xlr-assembly1_A  TM=3.532E-01  e=8.411E+00  Mus musculus

Foldseek 3Di:
DVVLVVVLVVLLVCCCVPPLSVCQQPVVLVVVLVVCLVPVCVVPVCCLAVSLVVSLLVNLLSLQAVNLLVVLQVCVVVCVVVVCVVVPNDPCSVLVSSLVSSVVSSVVNSVCSQVVSCVPRVRDHDPDPVVSVVVSVVSSVVSNVVSSVNNND

Secondary structure (DSSP, 8-state):
-HHHHHHHHHHHHHHHHSHHHHIIIIIHHHHHHHHHHHHHHHH-TTHHHHHHHHHHHHHHHIIIIIITHHHHHHHHHTTHHHHHHHTT--HHHHHHHHHHHHHHHHHHHHHHHHHHHHHHH-PPPPS-HHHHHHHHHHHHHHHHHHHHHHHH-